Protein AF-A0A8T7GCH1-F1 (afdb_monomer_lite)

Structure (mmCIF, N/CA/C/O backbone):
data_AF-A0A8T7GCH1-F1
#
_entry.id   AF-A0A8T7GCH1-F1
#
loop_
_atom_site.group_PDB
_atom_site.id
_atom_site.type_symbol
_atom_site.label_atom_id
_atom_site.label_alt_id
_atom_site.label_comp_id
_atom_site.label_asym_id
_atom_site.label_entity_id
_atom_site.label_seq_id
_atom_site.pdbx_PDB_ins_code
_atom_site.Cartn_x
_atom_site.Cartn_y
_atom_site.Cartn_z
_atom_site.occupancy
_atom_site.B_iso_or_equiv
_atom_site.auth_seq_id
_atom_site.auth_comp_id
_atom_site.auth_asym_id
_atom_site.auth_atom_id
_atom_site.pdbx_PDB_model_num
ATOM 1 N N . MET A 1 1 ? 13.298 7.678 -7.390 1.00 61.94 1 MET A N 1
ATOM 2 C CA . MET A 1 1 ? 11.971 7.106 -7.085 1.00 61.94 1 MET A CA 1
ATOM 3 C C . MET A 1 1 ? 12.190 5.623 -6.838 1.00 61.94 1 MET A C 1
ATOM 5 O O . MET A 1 1 ? 12.703 4.967 -7.735 1.00 61.94 1 MET A O 1
ATOM 9 N N . LEU A 1 2 ? 11.961 5.138 -5.615 1.00 86.31 2 LEU A N 1
ATOM 10 C CA . LEU A 1 2 ? 12.179 3.726 -5.284 1.00 86.31 2 LEU A CA 1
ATOM 11 C C . LEU A 1 2 ? 11.013 2.866 -5.790 1.00 86.31 2 LEU A C 1
ATOM 13 O O . LEU A 1 2 ? 9.878 3.353 -5.815 1.00 86.31 2 LEU A O 1
ATOM 17 N N . PRO A 1 3 ? 11.267 1.605 -6.179 1.00 89.69 3 PRO A N 1
ATOM 18 C CA . PRO A 1 3 ? 10.199 0.685 -6.528 1.00 89.69 3 PRO A CA 1
ATOM 19 C C . PRO A 1 3 ? 9.310 0.384 -5.307 1.00 89.69 3 PRO A C 1
ATOM 21 O O . PRO A 1 3 ? 9.754 0.499 -4.159 1.00 89.69 3 PRO A O 1
ATOM 24 N N . PRO A 1 4 ? 8.056 -0.032 -5.540 1.00 92.25 4 PRO A N 1
ATOM 25 C CA . PRO A 1 4 ? 7.214 -0.634 -4.520 1.00 92.25 4 PRO A CA 1
ATOM 26 C C . PRO A 1 4 ? 7.914 -1.740 -3.729 1.00 92.25 4 PRO A C 1
ATOM 28 O O . PRO A 1 4 ? 8.456 -2.678 -4.309 1.00 92.25 4 PRO A O 1
ATOM 31 N N . ALA A 1 5 ? 7.850 -1.646 -2.404 1.00 95.81 5 ALA A N 1
ATOM 32 C CA . ALA A 1 5 ? 8.420 -2.626 -1.485 1.00 95.81 5 ALA A CA 1
ATOM 33 C C . ALA A 1 5 ? 7.347 -3.316 -0.635 1.00 95.81 5 ALA A C 1
ATOM 35 O O . ALA A 1 5 ? 7.564 -4.450 -0.210 1.00 95.81 5 ALA A O 1
ATOM 36 N N . PHE A 1 6 ? 6.193 -2.676 -0.412 1.00 97.00 6 PHE A N 1
ATOM 37 C CA . PHE A 1 6 ? 5.110 -3.229 0.399 1.00 97.00 6 PHE A CA 1
ATOM 38 C C . PHE A 1 6 ? 3.737 -3.022 -0.228 1.00 97.00 6 PHE A C 1
ATOM 40 O O . PHE A 1 6 ? 3.426 -1.924 -0.688 1.00 97.00 6 PHE A O 1
ATOM 47 N N . ALA A 1 7 ? 2.898 -4.053 -0.158 1.00 96.81 7 ALA A N 1
ATOM 48 C CA . ALA A 1 7 ? 1.452 -3.905 -0.194 1.00 96.81 7 ALA A CA 1
ATOM 49 C C . ALA A 1 7 ? 0.968 -3.617 1.232 1.00 96.81 7 ALA A C 1
ATOM 51 O O . ALA A 1 7 ? 1.415 -4.254 2.187 1.00 96.81 7 ALA A O 1
ATOM 52 N N . VAL A 1 8 ? 0.093 -2.628 1.386 1.00 97.31 8 VAL A N 1
ATOM 53 C CA . VAL A 1 8 ? -0.428 -2.208 2.687 1.00 97.31 8 VAL A CA 1
ATOM 54 C C . VAL A 1 8 ? -1.919 -2.469 2.736 1.00 97.31 8 VAL A C 1
ATOM 56 O O . VAL A 1 8 ? -2.666 -2.021 1.860 1.00 97.31 8 VAL A O 1
ATOM 59 N N . SER A 1 9 ? -2.351 -3.156 3.784 1.00 97.75 9 SER A N 1
ATOM 60 C CA . SER A 1 9 ? -3.749 -3.467 4.047 1.00 97.75 9 SER A CA 1
ATOM 61 C C . SER A 1 9 ? -4.148 -3.105 5.476 1.00 97.75 9 SER A C 1
ATOM 63 O O . SER A 1 9 ? -3.312 -2.853 6.348 1.00 97.75 9 SER A O 1
ATOM 65 N N . ILE A 1 10 ? -5.455 -3.047 5.714 1.00 98.19 10 ILE A N 1
ATOM 66 C CA . ILE A 1 10 ? -6.053 -2.916 7.040 1.00 98.19 10 ILE A CA 1
ATOM 67 C C . ILE A 1 10 ? -6.848 -4.187 7.314 1.00 98.19 10 ILE A C 1
ATOM 69 O O . ILE A 1 10 ? -7.808 -4.474 6.600 1.00 98.19 10 ILE A O 1
ATOM 73 N N . LYS A 1 11 ? -6.466 -4.919 8.364 1.00 97.75 11 LYS A N 1
ATOM 74 C CA . LYS A 1 11 ? -7.231 -6.056 8.887 1.00 97.75 11 LYS A CA 1
ATOM 75 C C . LYS A 1 11 ? -8.279 -5.534 9.864 1.00 97.75 11 LYS A C 1
ATOM 77 O O . LYS A 1 11 ? -7.930 -5.078 10.955 1.00 97.75 11 LYS A O 1
ATOM 82 N N . ALA A 1 12 ? -9.536 -5.566 9.443 1.00 96.62 12 ALA A N 1
ATOM 83 C CA . ALA A 1 12 ? -10.701 -5.163 10.218 1.00 96.62 12 ALA A CA 1
ATOM 84 C C . ALA A 1 12 ? -11.539 -6.394 10.611 1.00 96.62 12 ALA A C 1
ATOM 86 O O . ALA A 1 12 ? -11.209 -7.528 10.269 1.00 96.62 12 ALA A O 1
ATOM 87 N N . ALA A 1 13 ? -12.616 -6.178 11.366 1.00 95.44 13 ALA A N 1
ATOM 88 C CA . ALA A 1 13 ? -13.469 -7.266 11.851 1.00 95.44 13 ALA A CA 1
ATOM 89 C C . ALA A 1 13 ? -14.241 -7.989 10.730 1.00 95.44 13 ALA A C 1
ATOM 91 O O . ALA A 1 13 ? -14.578 -9.160 10.871 1.00 95.44 13 ALA A O 1
ATOM 92 N N . ASP A 1 14 ? -14.531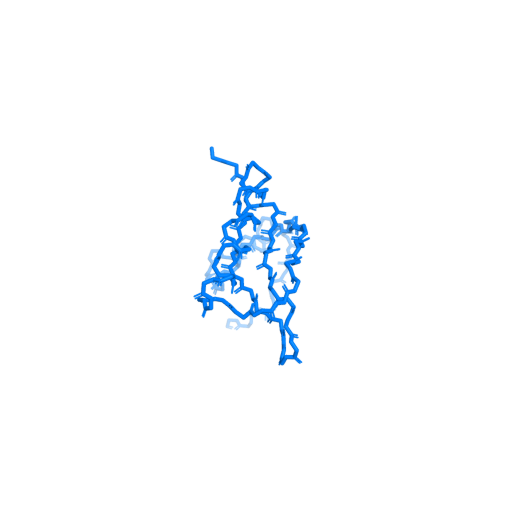 -7.292 9.635 1.00 95.69 14 ASP A N 1
ATOM 93 C CA . ASP A 1 14 ? -15.349 -7.747 8.509 1.00 95.69 14 ASP A CA 1
ATOM 94 C C . ASP A 1 14 ? -14.525 -8.150 7.275 1.00 95.69 14 ASP A C 1
ATOM 96 O O . ASP A 1 14 ? -15.084 -8.647 6.298 1.00 95.69 14 ASP A O 1
ATOM 100 N N . GLY A 1 15 ? -13.203 -7.970 7.310 1.00 95.88 15 GLY A N 1
ATOM 101 C CA . GLY A 1 15 ? -12.329 -8.335 6.204 1.00 95.88 15 GLY A CA 1
ATOM 102 C C . GLY A 1 15 ? -10.969 -7.647 6.225 1.00 95.88 15 GLY A C 1
ATOM 103 O O . GLY A 1 15 ? -10.579 -6.980 7.185 1.00 95.88 15 GLY A O 1
ATOM 104 N N . GLU A 1 16 ? -10.236 -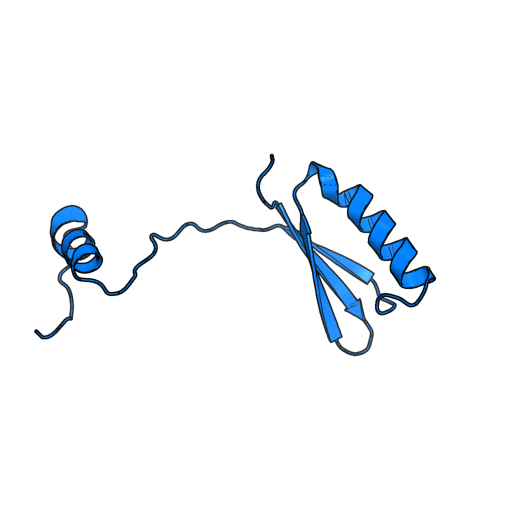7.823 5.128 1.00 97.56 16 GLU A N 1
ATOM 105 C CA . GLU A 1 16 ? -8.944 -7.188 4.895 1.00 97.56 16 GLU A CA 1
ATOM 106 C C . GLU A 1 16 ? -9.010 -6.301 3.650 1.00 97.56 16 GLU A C 1
ATOM 108 O O . GLU A 1 16 ? -9.391 -6.744 2.567 1.00 97.56 16 GLU A O 1
ATOM 113 N N . TYR A 1 17 ? -8.631 -5.034 3.816 1.00 96.31 17 TYR A N 1
ATOM 114 C CA . TYR A 1 17 ? -8.766 -4.006 2.788 1.00 96.31 17 TYR A CA 1
ATOM 115 C C . TYR A 1 17 ? -7.392 -3.512 2.353 1.00 96.31 17 TYR A C 1
ATOM 117 O O . TYR A 1 17 ? -6.679 -2.908 3.152 1.00 96.31 17 TYR A O 1
ATOM 125 N N . MET A 1 18 ? -7.015 -3.729 1.091 1.00 96.62 18 MET A N 1
ATOM 126 C CA . MET A 1 18 ? -5.806 -3.125 0.524 1.00 96.62 18 MET A CA 1
ATOM 127 C C . MET A 1 18 ? -6.008 -1.613 0.377 1.00 96.62 18 MET A C 1
ATOM 129 O O . MET A 1 18 ? -6.994 -1.171 -0.210 1.00 96.62 18 MET A O 1
ATOM 133 N N . VAL A 1 19 ? -5.070 -0.821 0.893 1.00 96.12 19 VAL A N 1
ATOM 134 C CA . VAL A 1 19 ? -5.174 0.647 0.911 1.00 96.12 19 VAL A CA 1
ATOM 135 C C . VAL A 1 19 ? -4.076 1.344 0.122 1.00 96.12 19 VAL A C 1
ATOM 137 O O . VAL A 1 19 ? -4.292 2.455 -0.356 1.00 96.12 19 VAL A O 1
ATOM 140 N N . ALA A 1 20 ? -2.903 0.725 -0.021 1.00 95.38 20 ALA A N 1
ATOM 141 C CA . ALA A 1 20 ? -1.808 1.304 -0.786 1.00 95.38 20 ALA A CA 1
ATOM 142 C C . ALA A 1 20 ? -0.745 0.276 -1.161 1.00 95.38 20 ALA A C 1
ATOM 144 O O . ALA A 1 20 ? -0.682 -0.830 -0.628 1.00 95.38 20 ALA A O 1
ATOM 145 N N . VAL A 1 21 ? 0.147 0.720 -2.038 1.00 95.69 21 VAL A N 1
ATOM 146 C CA . VAL A 1 21 ? 1.432 0.098 -2.318 1.00 95.69 21 VAL A CA 1
ATOM 147 C C . VAL A 1 21 ? 2.502 1.174 -2.119 1.00 95.69 21 VAL A C 1
ATOM 149 O O . VAL A 1 21 ? 2.380 2.266 -2.673 1.00 95.69 21 VAL A O 1
ATOM 152 N N . VAL A 1 22 ? 3.519 0.905 -1.298 1.00 96.12 22 VAL A N 1
ATOM 153 C CA . VAL A 1 22 ? 4.523 1.904 -0.880 1.00 96.12 22 VAL A CA 1
ATOM 154 C C . VAL A 1 22 ? 5.948 1.380 -1.046 1.00 96.12 22 VAL A C 1
ATOM 156 O O . VAL A 1 22 ? 6.186 0.173 -1.007 1.00 96.12 22 VAL A O 1
ATOM 159 N N . CYS A 1 23 ? 6.912 2.283 -1.235 1.00 96.06 23 CYS A N 1
ATOM 160 C CA . CYS A 1 23 ? 8.339 1.958 -1.153 1.00 96.06 23 CYS A CA 1
ATOM 161 C C . CYS A 1 23 ? 8.821 1.945 0.309 1.00 96.06 23 CYS A C 1
ATOM 163 O O . CYS A 1 23 ? 8.095 2.395 1.199 1.00 96.06 23 CYS A O 1
ATOM 165 N N . ASP A 1 24 ? 10.048 1.468 0.551 1.00 94.81 24 ASP A N 1
ATOM 166 C CA . ASP A 1 24 ? 10.637 1.422 1.900 1.00 94.81 24 ASP A CA 1
ATOM 167 C C . ASP A 1 24 ? 10.622 2.810 2.579 1.00 94.81 24 ASP A C 1
ATOM 169 O O . ASP A 1 24 ? 10.113 2.932 3.691 1.00 94.81 24 ASP A O 1
ATOM 173 N N . ASP A 1 25 ? 11.037 3.870 1.875 1.00 95.69 25 ASP A N 1
ATOM 174 C CA . ASP A 1 25 ? 11.112 5.236 2.431 1.00 95.69 25 ASP A CA 1
ATOM 175 C C . ASP A 1 25 ? 9.770 5.807 2.919 1.00 95.69 25 ASP A C 1
ATOM 177 O O . ASP A 1 25 ? 9.731 6.647 3.816 1.00 95.69 25 ASP A O 1
ATOM 181 N N . HIS A 1 26 ? 8.651 5.374 2.332 1.00 96.56 26 HIS A N 1
ATOM 182 C CA . HIS A 1 26 ? 7.327 5.914 2.658 1.00 96.56 26 HIS A CA 1
ATOM 183 C C . HIS A 1 26 ? 6.542 5.045 3.644 1.00 96.56 26 HIS A C 1
ATOM 185 O O . HIS A 1 26 ? 5.438 5.429 4.034 1.00 96.56 26 HIS A O 1
ATOM 191 N N . LYS A 1 27 ? 7.083 3.897 4.070 1.00 94.81 27 LYS A N 1
ATOM 192 C CA . LYS A 1 27 ? 6.371 2.918 4.901 1.00 94.81 27 LYS A CA 1
ATOM 193 C C . LYS A 1 27 ? 5.870 3.517 6.220 1.00 94.81 27 LYS A C 1
ATOM 195 O O . LYS A 1 27 ? 4.676 3.442 6.517 1.00 94.81 27 LYS A O 1
ATOM 200 N N . ASP A 1 28 ? 6.760 4.139 6.988 1.00 95.38 28 ASP A N 1
ATOM 201 C CA . ASP A 1 28 ? 6.439 4.606 8.343 1.00 95.38 28 ASP A CA 1
ATOM 202 C C . ASP A 1 28 ? 5.525 5.838 8.316 1.00 95.38 28 ASP A C 1
ATOM 204 O O . ASP A 1 28 ? 4.522 5.899 9.031 1.00 95.38 28 ASP A O 1
ATOM 208 N N . VAL A 1 29 ? 5.804 6.788 7.417 1.00 96.25 29 VAL A N 1
ATOM 209 C CA . VAL A 1 29 ? 4.962 7.980 7.214 1.00 96.25 29 VAL A CA 1
ATOM 210 C C . VAL A 1 29 ? 3.558 7.584 6.746 1.00 96.25 29 VAL A C 1
ATOM 212 O O . VAL A 1 29 ? 2.566 8.162 7.200 1.00 96.25 29 VAL A O 1
ATOM 215 N N . PHE A 1 30 ? 3.444 6.568 5.886 1.00 96.12 30 PHE A N 1
ATOM 216 C CA . PHE A 1 30 ? 2.147 6.045 5.466 1.00 96.12 30 PHE A CA 1
ATOM 217 C C . PHE A 1 30 ? 1.385 5.396 6.629 1.00 96.12 30 PHE A C 1
ATOM 219 O O . PHE A 1 30 ? 0.193 5.655 6.790 1.00 96.12 30 PHE A O 1
ATOM 226 N N . GLY A 1 31 ? 2.064 4.629 7.490 1.00 96.69 31 GLY A N 1
ATOM 227 C CA . GLY A 1 31 ? 1.460 4.056 8.69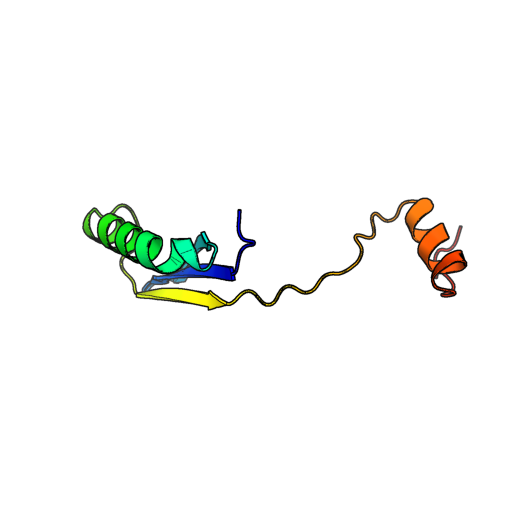7 1.00 96.69 31 GLY A CA 1
ATOM 228 C C . GLY A 1 31 ? 0.841 5.119 9.612 1.00 96.69 31 GLY A C 1
ATOM 229 O O . GLY A 1 31 ? -0.309 4.983 10.036 1.00 96.69 31 GLY A O 1
ATOM 230 N N . LEU A 1 32 ? 1.549 6.233 9.834 1.00 97.31 32 LEU A N 1
ATOM 231 C CA . LEU A 1 32 ? 1.026 7.378 10.592 1.00 97.31 32 LEU A CA 1
ATOM 232 C C . LEU A 1 32 ? -0.213 7.992 9.928 1.00 97.31 32 LEU A C 1
ATOM 234 O O . LEU A 1 32 ? -1.185 8.344 10.604 1.00 97.31 32 LEU A O 1
ATOM 238 N N . LYS A 1 33 ? -0.207 8.102 8.594 1.00 97.44 33 LYS A N 1
ATOM 239 C CA . LYS A 1 33 ? -1.350 8.631 7.846 1.00 97.44 33 LYS A CA 1
ATOM 240 C C . LYS A 1 33 ? -2.576 7.730 7.972 1.00 97.44 33 LYS A C 1
ATOM 242 O O . LYS A 1 33 ? -3.670 8.248 8.193 1.00 97.44 33 LYS A O 1
ATOM 247 N N . VAL A 1 34 ? -2.405 6.413 7.862 1.00 97.06 34 VAL A N 1
ATOM 248 C CA . VAL A 1 34 ? -3.500 5.448 8.032 1.00 97.06 34 VAL A CA 1
ATOM 249 C C . VAL A 1 34 ? -4.075 5.531 9.444 1.00 97.06 34 VAL A C 1
ATOM 251 O O . VAL A 1 34 ? -5.289 5.658 9.578 1.00 97.06 34 VAL A O 1
ATOM 254 N N . ALA A 1 35 ? -3.232 5.575 10.480 1.00 96.75 35 ALA A N 1
ATOM 255 C CA . ALA A 1 35 ? -3.688 5.724 11.863 1.00 96.75 35 ALA A CA 1
ATOM 256 C C . ALA A 1 35 ? -4.511 7.012 12.070 1.00 96.75 35 ALA A C 1
ATOM 258 O O . ALA A 1 35 ? -5.588 6.982 12.666 1.00 96.75 35 ALA A O 1
ATOM 259 N N . SER A 1 36 ? -4.057 8.139 11.508 1.00 98.00 36 SER A N 1
ATOM 260 C CA . SER A 1 36 ? -4.805 9.404 11.532 1.00 98.00 36 SER A CA 1
ATOM 261 C C . SER A 1 36 ? -6.161 9.300 10.821 1.00 98.00 36 SER A C 1
ATOM 263 O O . SER A 1 36 ? -7.154 9.850 11.298 1.00 98.00 36 SER A O 1
ATOM 265 N N . LEU A 1 37 ? -6.226 8.592 9.692 1.00 97.56 37 LEU A N 1
ATOM 266 C CA . LEU A 1 37 ? -7.467 8.403 8.941 1.00 97.56 37 LEU A CA 1
ATOM 267 C C . LEU A 1 37 ? -8.443 7.450 9.643 1.00 97.56 37 LEU A C 1
ATOM 269 O O . LEU A 1 37 ? -9.646 7.703 9.598 1.00 97.56 37 LEU A O 1
ATOM 273 N N . GLN A 1 38 ? -7.950 6.411 10.322 1.00 97.12 38 GLN A N 1
ATOM 274 C CA . GLN A 1 38 ? -8.771 5.545 11.174 1.00 97.12 38 GLN A CA 1
ATOM 275 C C . GLN A 1 38 ? -9.346 6.321 12.362 1.00 97.12 38 GLN A C 1
ATOM 277 O O . GLN A 1 38 ? -10.542 6.233 12.624 1.00 97.12 38 GLN A O 1
ATOM 282 N N . ALA A 1 39 ? -8.531 7.147 13.029 1.00 97.62 39 ALA A N 1
ATOM 283 C CA . ALA A 1 39 ? -8.994 8.012 14.117 1.00 97.62 39 ALA A CA 1
ATOM 284 C C . ALA A 1 39 ? -10.060 9.024 13.654 1.00 97.62 39 ALA A C 1
ATOM 286 O O . ALA A 1 39 ? -10.957 9.375 14.413 1.00 97.62 39 ALA A O 1
ATOM 287 N N . ALA A 1 40 ? -9.990 9.466 12.394 1.00 98.06 40 ALA A N 1
ATOM 288 C CA . ALA A 1 40 ? -10.983 10.342 11.777 1.00 98.06 40 ALA A CA 1
ATOM 289 C C . ALA A 1 40 ? -12.210 9.601 11.200 1.00 98.06 40 ALA A C 1
ATOM 291 O O . ALA A 1 40 ? -13.045 10.242 10.562 1.00 98.06 40 ALA A O 1
ATOM 292 N N . GLY A 1 41 ? -12.302 8.273 11.346 1.00 96.38 41 GLY A N 1
ATOM 293 C CA . GLY A 1 41 ? -13.397 7.462 10.799 1.00 96.38 41 GLY A CA 1
ATOM 294 C C . GLY A 1 41 ? -13.438 7.392 9.267 1.00 96.38 41 GLY A C 1
ATOM 295 O O . GLY A 1 41 ? -14.469 7.058 8.694 1.00 96.38 41 GLY A O 1
ATOM 296 N N . LYS A 1 42 ? -12.337 7.736 8.586 1.00 96.44 42 LYS A N 1
ATOM 297 C CA . LYS A 1 42 ? -12.233 7.734 7.114 1.00 96.44 42 LYS A CA 1
ATOM 298 C C . LYS A 1 42 ? -11.726 6.412 6.543 1.00 96.44 42 LYS A C 1
ATOM 300 O O . LYS A 1 42 ? -11.839 6.191 5.343 1.00 96.44 42 LYS A O 1
ATOM 305 N N . LEU A 1 43 ? -11.138 5.570 7.388 1.00 95.94 43 LEU A N 1
ATOM 306 C CA . LEU A 1 43 ? -10.737 4.203 7.071 1.00 95.94 43 LEU A CA 1
ATOM 307 C C . LEU A 1 43 ? -11.289 3.257 8.145 1.00 95.94 43 LEU A C 1
ATOM 309 O O . LEU A 1 43 ? -11.429 3.691 9.293 1.00 95.94 43 LEU A O 1
ATOM 313 N N . PRO A 1 44 ? -11.567 1.983 7.807 1.00 95.81 44 PRO A N 1
ATOM 314 C CA . PRO A 1 44 ? -12.007 0.989 8.780 1.00 95.81 44 PRO A CA 1
ATOM 315 C C . PRO A 1 44 ? -11.039 0.901 9.958 1.00 95.81 44 PRO A C 1
ATOM 317 O O . PRO A 1 44 ? -9.822 0.871 9.762 1.00 95.81 44 PRO A O 1
ATOM 320 N N . SER A 1 45 ? -11.562 0.845 11.182 1.00 96.19 45 SER A N 1
ATOM 321 C CA . SER A 1 45 ? -10.742 0.564 12.361 1.00 96.19 45 SER A CA 1
ATOM 322 C C . SER A 1 45 ? -10.204 -0.865 12.286 1.00 96.19 45 SER A C 1
ATOM 324 O O . SER A 1 45 ? -10.940 -1.803 11.989 1.00 96.19 45 SER A O 1
ATOM 326 N N . GLY A 1 46 ? -8.913 -1.031 12.550 1.00 96.25 46 GLY A N 1
ATOM 327 C CA . GLY A 1 46 ? -8.233 -2.306 12.365 1.00 96.25 46 GLY A CA 1
ATOM 328 C C . GLY A 1 46 ? -6.722 -2.167 12.464 1.00 96.25 46 GLY A C 1
ATOM 329 O O . GLY A 1 46 ? -6.198 -1.074 12.677 1.00 96.25 46 GLY A O 1
ATOM 330 N N . THR A 1 47 ? -6.011 -3.273 12.292 1.00 97.62 47 THR A N 1
ATOM 331 C CA . THR A 1 47 ? -4.546 -3.294 12.349 1.00 97.62 47 THR A CA 1
ATOM 332 C C . THR A 1 47 ? -3.958 -3.094 10.959 1.00 97.62 47 THR A C 1
ATOM 334 O O . THR A 1 47 ? -4.366 -3.756 10.005 1.00 97.62 47 THR A O 1
ATOM 337 N N . ILE A 1 48 ? -2.980 -2.193 10.847 1.00 97.44 48 ILE A N 1
ATOM 338 C CA . ILE A 1 48 ? -2.231 -1.980 9.606 1.00 97.44 48 ILE A CA 1
ATOM 339 C C . ILE A 1 48 ? -1.303 -3.177 9.385 1.00 97.44 48 ILE A C 1
ATOM 341 O O . ILE A 1 48 ? -0.532 -3.541 10.275 1.00 97.44 48 ILE A O 1
ATOM 345 N N . HIS A 1 49 ? -1.359 -3.767 8.198 1.00 97.44 49 HIS A N 1
ATOM 346 C CA . HIS A 1 49 ? -0.527 -4.887 7.787 1.00 97.44 49 HIS A CA 1
ATOM 347 C C . HIS A 1 49 ? 0.338 -4.474 6.590 1.00 97.44 49 HIS A C 1
ATOM 349 O O . HIS A 1 49 ? -0.150 -3.859 5.644 1.00 97.44 49 HIS A O 1
ATOM 355 N N . PHE A 1 50 ? 1.638 -4.771 6.662 1.00 96.94 50 PHE A N 1
ATOM 356 C CA . PHE A 1 50 ? 2.616 -4.448 5.622 1.00 96.94 50 PHE A CA 1
ATOM 357 C C . PHE A 1 50 ? 3.212 -5.740 5.074 1.00 96.94 50 PHE A C 1
ATOM 359 O O . PHE A 1 50 ? 4.060 -6.354 5.726 1.00 96.94 50 PHE A O 1
ATOM 366 N N . ASP A 1 51 ? 2.818 -6.111 3.862 1.00 96.81 51 ASP A N 1
ATOM 367 C CA . ASP A 1 51 ? 3.327 -7.291 3.175 1.00 96.81 51 ASP A CA 1
ATOM 368 C C . ASP A 1 51 ? 4.435 -6.912 2.205 1.00 96.81 51 ASP A C 1
ATOM 370 O O . ASP A 1 51 ? 4.221 -6.144 1.268 1.00 96.81 51 ASP A O 1
ATOM 374 N N . ARG A 1 52 ? 5.638 -7.461 2.415 1.00 95.69 52 ARG A N 1
ATOM 375 C CA . ARG A 1 52 ? 6.773 -7.210 1.521 1.00 95.69 52 ARG A CA 1
ATOM 376 C C . ARG A 1 52 ? 6.488 -7.814 0.147 1.00 95.69 52 ARG A C 1
ATOM 378 O O . ARG A 1 52 ? 6.275 -9.019 0.018 1.00 95.69 52 ARG A O 1
ATOM 385 N N . ILE A 1 53 ? 6.565 -6.979 -0.882 1.00 94.06 53 ILE A N 1
ATOM 386 C CA . ILE A 1 53 ? 6.435 -7.397 -2.273 1.00 94.06 53 ILE A CA 1
ATOM 387 C C . ILE A 1 53 ? 7.681 -8.190 -2.653 1.00 94.06 53 ILE A C 1
ATOM 389 O O . ILE A 1 53 ? 8.814 -7.732 -2.505 1.00 94.06 53 ILE A O 1
ATOM 393 N N . LYS A 1 54 ? 7.455 -9.396 -3.169 1.00 89.06 54 LYS A N 1
ATOM 394 C CA . LYS A 1 54 ? 8.475 -10.209 -3.825 1.00 89.06 54 LYS A CA 1
ATOM 395 C C . LYS A 1 54 ? 8.228 -10.099 -5.320 1.00 89.06 54 LYS A C 1
ATOM 397 O O . LYS A 1 54 ? 7.385 -10.811 -5.856 1.00 89.06 54 LYS A O 1
ATOM 402 N N . ALA A 1 55 ? 8.899 -9.146 -5.962 1.00 80.12 55 ALA A N 1
ATOM 403 C CA . ALA A 1 55 ? 8.749 -8.943 -7.393 1.00 80.12 55 ALA A CA 1
ATOM 404 C C . ALA A 1 55 ? 9.229 -10.196 -8.138 1.00 80.12 55 ALA A C 1
ATOM 406 O O . ALA A 1 55 ? 10.390 -10.588 -8.024 1.00 80.12 55 ALA A O 1
ATOM 407 N N . VAL A 1 56 ? 8.322 -10.816 -8.886 1.00 82.44 56 VAL A N 1
ATOM 408 C CA . VAL A 1 56 ? 8.651 -11.818 -9.896 1.00 82.44 56 VAL A CA 1
ATOM 409 C C . VAL A 1 56 ? 8.432 -11.136 -11.233 1.00 82.44 56 VAL A C 1
ATOM 411 O O . VAL A 1 56 ? 7.340 -10.638 -11.497 1.00 82.44 56 VAL A O 1
ATOM 414 N N . VAL A 1 57 ? 9.482 -11.058 -12.044 1.00 73.25 57 VAL A N 1
ATOM 415 C CA . VAL A 1 57 ? 9.378 -10.513 -13.395 1.00 73.25 57 VAL A CA 1
ATOM 416 C C . VAL A 1 57 ? 9.147 -11.683 -14.336 1.00 73.25 57 VAL A C 1
ATOM 418 O O . VAL A 1 57 ? 9.946 -12.616 -14.384 1.00 73.25 57 VAL A O 1
ATOM 421 N N . THR A 1 58 ? 8.035 -11.635 -15.053 1.00 72.19 58 THR A N 1
ATOM 422 C CA . THR A 1 58 ? 7.770 -12.502 -16.196 1.00 72.19 58 THR A CA 1
ATOM 423 C C . THR A 1 58 ? 7.697 -11.618 -17.420 1.00 72.19 58 THR A C 1
ATOM 425 O O . THR A 1 58 ? 7.148 -10.516 -17.346 1.00 72.19 58 THR A O 1
ATOM 428 N N . ASP A 1 59 ? 8.209 -12.097 -18.545 1.00 74.44 59 ASP A N 1
ATOM 429 C CA . ASP A 1 59 ? 8.006 -11.385 -19.799 1.00 74.44 59 ASP A CA 1
ATOM 430 C C . ASP A 1 59 ? 6.506 -11.332 -20.109 1.00 74.44 59 ASP A C 1
ATOM 432 O O . ASP A 1 59 ? 5.777 -12.315 -19.944 1.00 74.44 59 ASP A O 1
ATOM 436 N N . CYS A 1 60 ? 6.034 -10.135 -20.454 1.00 70.56 60 CYS A N 1
ATOM 437 C CA . CYS A 1 60 ? 4.643 -9.910 -20.806 1.00 70.56 60 CYS A CA 1
ATOM 438 C C . CYS A 1 60 ? 4.375 -10.623 -22.130 1.00 70.56 60 CYS A C 1
ATOM 440 O O . CYS A 1 60 ? 4.973 -10.263 -23.137 1.00 70.56 60 CYS A O 1
ATOM 442 N N . VAL A 1 61 ? 3.495 -11.623 -22.117 1.00 77.56 61 VAL A N 1
ATOM 443 C CA . VAL A 1 61 ? 3.059 -12.326 -23.326 1.00 77.56 61 VAL A CA 1
ATOM 444 C C . VAL A 1 61 ? 1.715 -11.742 -23.734 1.00 77.56 61 VAL A C 1
ATOM 446 O O . VAL A 1 61 ? 0.720 -11.915 -23.029 1.00 77.56 61 VAL A O 1
ATOM 449 N N . THR A 1 62 ? 1.677 -11.033 -24.857 1.00 80.25 62 THR A N 1
ATOM 450 C CA . THR A 1 62 ? 0.456 -10.380 -25.362 1.00 80.25 62 THR A CA 1
ATOM 451 C C . THR A 1 62 ? -0.424 -11.295 -26.227 1.00 80.25 62 THR A C 1
ATOM 453 O O . THR A 1 62 ? -1.556 -10.939 -26.553 1.00 80.25 62 THR A O 1
ATOM 456 N N . GLY A 1 63 ? 0.068 -12.487 -26.578 1.00 73.62 63 GLY A N 1
ATOM 457 C CA . GLY A 1 63 ? -0.572 -13.414 -27.515 1.00 73.62 63 GLY A CA 1
ATOM 458 C C . GLY A 1 63 ? -0.524 -12.945 -28.976 1.00 73.62 63 GLY A C 1
ATOM 459 O O . GLY A 1 63 ? -1.292 -13.439 -29.806 1.00 73.62 63 GLY A O 1
ATOM 460 N N . MET A 1 64 ? 0.338 -11.980 -29.300 1.00 82.12 64 MET A N 1
ATOM 461 C CA . MET A 1 64 ? 0.561 -11.469 -30.652 1.00 82.12 64 MET A CA 1
ATOM 462 C C . MET A 1 64 ? 1.651 -12.266 -31.371 1.00 82.12 64 MET A C 1
ATOM 464 O O . MET A 1 64 ? 2.428 -12.969 -30.734 1.00 82.12 64 MET A O 1
ATOM 468 N N . ASN A 1 65 ? 1.723 -12.144 -32.704 1.00 79.75 65 ASN A N 1
ATOM 469 C CA . ASN A 1 65 ? 2.738 -12.818 -33.532 1.00 79.75 65 ASN A CA 1
ATOM 470 C C . ASN A 1 6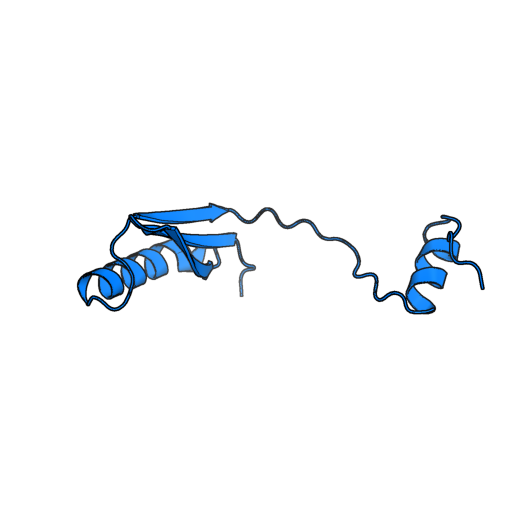5 ? 4.165 -12.645 -32.990 1.00 79.75 65 ASN A C 1
ATOM 472 O O . ASN A 1 65 ? 4.927 -13.608 -32.991 1.00 79.75 65 ASN A O 1
ATOM 476 N N . ASP A 1 66 ? 4.484 -11.463 -32.468 1.00 80.06 66 ASP A N 1
ATOM 477 C CA . ASP A 1 66 ? 5.798 -11.151 -31.906 1.00 80.06 66 ASP A CA 1
ATOM 478 C C . ASP A 1 66 ? 6.135 -12.003 -30.670 1.00 80.06 66 ASP A C 1
ATOM 480 O O . ASP A 1 66 ? 7.284 -12.405 -30.502 1.00 80.06 66 ASP A O 1
ATOM 484 N N . ASP A 1 67 ? 5.140 -12.371 -29.855 1.00 77.44 67 ASP A N 1
ATOM 485 C CA . ASP A 1 67 ? 5.349 -13.275 -28.721 1.00 77.44 67 ASP A CA 1
ATOM 486 C C . ASP A 1 67 ? 5.696 -14.696 -29.186 1.00 77.44 67 ASP A C 1
ATOM 488 O O . ASP A 1 67 ? 6.503 -15.375 -28.559 1.00 77.44 67 ASP A O 1
ATOM 492 N N . TYR A 1 68 ? 5.109 -15.162 -30.294 1.00 76.81 68 TYR A N 1
ATOM 493 C CA . TYR A 1 68 ? 5.415 -16.488 -30.849 1.00 76.81 68 TYR A CA 1
ATOM 494 C C . TYR A 1 68 ? 6.787 -16.517 -31.506 1.00 76.81 68 TYR A C 1
ATOM 496 O O . TYR A 1 68 ? 7.524 -17.478 -31.320 1.00 76.81 68 TYR A O 1
ATOM 504 N N . ILE A 1 69 ? 7.145 -15.446 -32.220 1.00 79.75 69 ILE A N 1
ATOM 505 C CA . ILE A 1 69 ? 8.495 -15.241 -32.752 1.00 79.75 69 ILE A CA 1
ATOM 506 C C . ILE A 1 69 ? 9.505 -15.337 -31.604 1.00 79.75 69 ILE A C 1
ATOM 508 O O . ILE A 1 69 ? 10.483 -16.068 -31.722 1.00 79.75 69 ILE A O 1
ATOM 512 N N . ASP A 1 70 ? 9.255 -14.679 -30.471 1.00 80.19 70 ASP A N 1
ATOM 513 C CA . ASP A 1 70 ? 10.142 -14.775 -29.310 1.00 80.19 70 ASP A CA 1
ATOM 514 C C . ASP A 1 70 ? 10.197 -16.197 -28.715 1.00 80.19 70 ASP A C 1
ATOM 516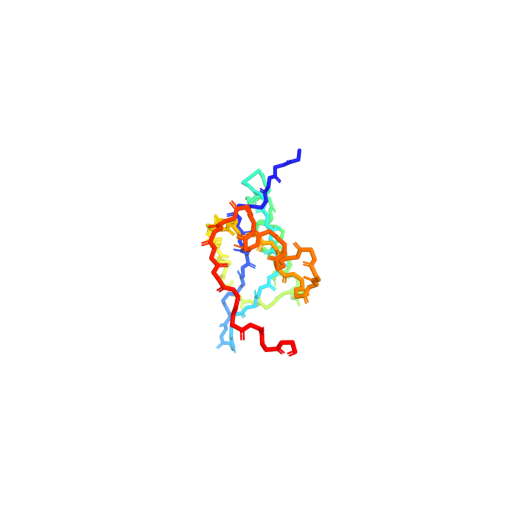 O O . ASP A 1 70 ? 11.280 -16.739 -28.484 1.00 80.19 70 ASP A O 1
ATOM 520 N N . ILE A 1 71 ? 9.043 -16.844 -28.519 1.00 80.94 71 ILE A N 1
ATOM 521 C CA . ILE A 1 71 ? 8.956 -18.201 -27.954 1.00 80.94 71 ILE A CA 1
ATOM 522 C C . ILE A 1 71 ? 9.666 -19.236 -28.845 1.00 80.94 71 ILE A C 1
ATOM 524 O O . ILE A 1 71 ? 10.450 -20.045 -28.342 1.00 80.94 71 ILE A O 1
ATOM 528 N N . GLU A 1 72 ? 9.431 -19.205 -30.155 1.00 80.25 72 GLU A N 1
ATOM 529 C CA . GLU A 1 72 ? 9.954 -20.201 -31.094 1.00 80.25 72 GLU A CA 1
ATOM 530 C C . GLU A 1 72 ? 11.397 -19.914 -31.509 1.00 80.25 72 GLU A C 1
ATOM 532 O O . GLU A 1 72 ? 12.220 -20.830 -31.533 1.00 80.25 72 GLU A O 1
ATOM 537 N N . LEU A 1 73 ? 11.731 -18.656 -31.817 1.00 78.00 73 LEU A N 1
ATOM 538 C CA . LEU A 1 73 ? 13.026 -18.304 -32.407 1.00 78.00 73 LEU A CA 1
ATOM 539 C C . LEU A 1 73 ? 14.064 -17.902 -31.360 1.00 78.00 73 LEU A C 1
ATOM 541 O O . LEU A 1 73 ? 15.222 -18.297 -31.485 1.00 78.00 73 LEU A O 1
ATOM 545 N N . ASN A 1 74 ? 13.675 -17.153 -30.326 1.00 78.25 74 ASN A N 1
ATOM 546 C CA . ASN A 1 74 ? 14.629 -16.682 -29.316 1.00 78.25 74 ASN A CA 1
ATOM 547 C C . ASN A 1 74 ? 14.753 -17.655 -28.141 1.00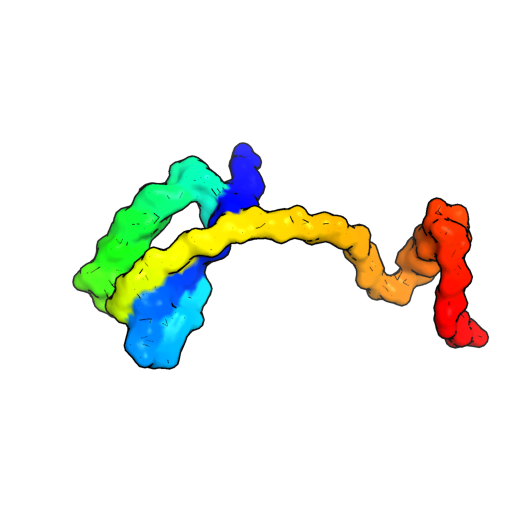 78.25 74 ASN A C 1
ATOM 549 O O . ASN A 1 74 ? 15.833 -17.805 -27.568 1.00 78.25 74 ASN A O 1
ATOM 553 N N . ARG A 1 75 ? 13.655 -18.327 -27.780 1.00 79.50 75 ARG A N 1
ATOM 554 C CA . ARG A 1 75 ? 13.596 -19.241 -26.629 1.00 79.50 75 ARG A CA 1
ATOM 555 C C . ARG A 1 75 ? 13.621 -20.718 -27.018 1.00 79.50 75 ARG A C 1
ATOM 557 O O . ARG A 1 75 ? 13.844 -21.556 -26.147 1.00 79.50 75 ARG A O 1
ATOM 564 N N . GLY A 1 76 ? 13.441 -21.042 -28.301 1.00 79.31 76 GLY A N 1
ATOM 565 C CA . GLY A 1 76 ? 13.562 -22.404 -28.831 1.00 79.31 76 GLY A CA 1
ATOM 566 C C . GLY A 1 76 ? 12.471 -23.366 -28.354 1.00 79.31 76 GLY A C 1
ATOM 567 O O . GLY A 1 76 ? 12.697 -24.576 -28.313 1.00 79.31 76 GLY A O 1
ATOM 568 N N . ILE A 1 77 ? 11.308 -22.849 -27.955 1.00 81.12 77 ILE A N 1
ATOM 569 C CA . ILE A 1 77 ? 10.163 -23.640 -27.497 1.00 81.12 77 ILE A CA 1
ATOM 570 C C . ILE A 1 77 ? 9.140 -23.691 -28.635 1.00 81.12 77 ILE A C 1
ATOM 572 O O . ILE A 1 77 ? 8.729 -22.652 -29.136 1.00 81.12 77 ILE A O 1
ATOM 576 N N . ASN A 1 78 ? 8.701 -24.886 -29.042 1.00 77.44 78 ASN A N 1
ATOM 577 C CA . ASN A 1 78 ? 7.636 -25.010 -30.046 1.00 77.44 78 ASN A CA 1
ATOM 578 C C . ASN A 1 78 ? 6.308 -24.483 -29.489 1.00 77.44 78 ASN A C 1
ATOM 580 O O . ASN A 1 78 ? 5.911 -24.869 -28.387 1.00 77.44 78 ASN A O 1
ATOM 584 N N . SER A 1 79 ? 5.611 -23.635 -30.250 1.00 71.44 79 SER A N 1
ATOM 585 C CA . SER A 1 79 ? 4.277 -23.178 -29.870 1.00 71.44 79 SER A CA 1
ATOM 586 C C . SER A 1 79 ? 3.220 -24.248 -30.155 1.00 71.44 79 SER A C 1
ATOM 588 O O . SER A 1 79 ? 3.168 -24.815 -31.242 1.00 71.44 79 SER A O 1
ATOM 590 N N . ASP A 1 80 ? 2.292 -24.457 -29.217 1.00 74.06 80 ASP A N 1
ATOM 591 C CA . ASP A 1 80 ? 1.109 -25.311 -29.418 1.00 74.06 80 ASP A CA 1
ATOM 592 C C . ASP A 1 80 ? 0.023 -24.647 -30.295 1.00 74.06 80 ASP A C 1
ATOM 594 O O . ASP A 1 80 ? -1.093 -25.163 -30.442 1.00 74.06 80 ASP A O 1
ATOM 598 N N . ARG A 1 81 ? 0.307 -23.472 -30.873 1.00 67.62 81 ARG A N 1
ATOM 599 C CA . ARG A 1 81 ? -0.639 -22.734 -31.710 1.00 67.62 81 ARG A CA 1
ATOM 600 C C . ARG A 1 81 ? -0.872 -23.476 -33.027 1.00 67.62 81 ARG A C 1
ATOM 602 O O . ARG A 1 81 ? -0.035 -23.482 -33.922 1.00 67.62 81 ARG A O 1
ATOM 609 N N . LYS A 1 82 ? -2.072 -24.039 -33.180 1.00 61.16 82 LYS A N 1
ATOM 610 C CA . LYS A 1 82 ? -2.582 -24.489 -34.480 1.00 61.16 82 LYS A CA 1
ATOM 611 C C . LYS A 1 82 ? -2.964 -23.259 -35.305 1.00 61.16 82 LYS A C 1
ATOM 613 O O . LYS A 1 82 ? -3.958 -22.607 -34.987 1.00 61.16 82 LYS A O 1
ATOM 618 N N . ILE A 1 83 ? -2.137 -22.916 -36.290 1.00 60.88 83 ILE A N 1
ATOM 619 C CA . ILE A 1 83 ? -2.479 -21.954 -37.351 1.00 60.88 83 ILE A CA 1
ATOM 620 C C . ILE A 1 83 ? -3.443 -22.631 -38.325 1.00 60.88 83 ILE A C 1
ATOM 622 O O . ILE A 1 83 ? -3.202 -23.816 -38.652 1.00 60.88 83 ILE A O 1
#

Foldseek 3Di:
DADFFWFKWFQAPVGIGTDDTDDPVCVVVVVVVVVVCVVVVNDGDGDMDIHTDDDDDDPDQPVDPVSQCCCCPVVVHHDPDDD

pLDDT: mean 88.68, std 10.52, range [60.88, 98.19]

Secondary structure (DSSP, 8-state):
-PPP-EEEEEE-SS-EEEEEEE-GGGHHHHHHHHHHHHHTTSS-SSEEEEEEP---------SSHHHHHIIIIIS-PPP----

Radius of gyration: 20.59 Å; chains: 1; bounding box: 30×36×52 Å

Sequence (83 aa):
MLPPAFAVSIKAADGEYMVAVVCDDHKDVFGLKVASLQAAGKLPSGTIHFDRIKAVVTDCVTGMNDDYIDIELNRGINSDRKI